Protein AF-A0A974PGZ7-F1 (afdb_monomer)

Secondary structure (DSSP, 8-state):
---EEEEE--GGGHHHHHTT--SHHHHHHH-TT--SSP-HHHHHHHHTT-S--EEEEEGGG--

Organism: NCBI:txid373687

Solvent-accessible surface area (backbone atoms only — not comparable to full-atom values): 4087 Å² total; per-residue (Å²): 130,81,62,74,49,74,47,71,63,51,81,87,49,34,69,63,57,35,64,72,45,86,48,63,68,55,37,42,76,76,37,75,87,66,62,79,78,61,46,55,66,58,52,55,60,68,39,77,87,55,81,81,62,66,42,80,48,41,68,87,70,76,114

Mean predicted al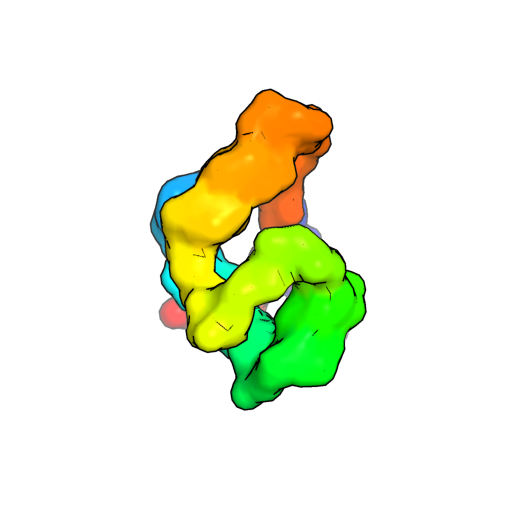igned error: 3.87 Å

pLDDT: mean 92.8, std 10.52, range [49.0, 98.38]

Structure (mmCIF, N/CA/C/O backbone):
data_AF-A0A974PGZ7-F1
#
_entry.id   AF-A0A974PGZ7-F1
#
loop_
_atom_site.group_PDB
_atom_site.id
_atom_site.type_symbol
_atom_site.label_atom_id
_atom_site.label_alt_id
_atom_site.label_comp_id
_atom_site.label_asym_id
_atom_site.label_entity_id
_atom_site.label_seq_id
_atom_site.pdbx_PDB_ins_code
_atom_site.Cartn_x
_atom_site.Cartn_y
_atom_site.Cartn_z
_atom_site.occupancy
_atom_site.B_iso_or_equiv
_atom_site.auth_seq_id
_atom_site.auth_comp_id
_atom_site.auth_asym_id
_atom_site.auth_atom_id
_atom_site.pdbx_PDB_model_num
ATOM 1 N N . MET A 1 1 ? 19.236 -11.957 -5.267 1.00 64.44 1 MET A N 1
ATOM 2 C CA . MET A 1 1 ? 18.514 -10.690 -5.025 1.00 64.44 1 MET A CA 1
ATOM 3 C C . MET A 1 1 ? 17.424 -10.614 -6.079 1.00 64.44 1 MET A C 1
ATOM 5 O O . MET A 1 1 ? 17.784 -10.755 -7.243 1.00 64.44 1 MET A O 1
ATOM 9 N N . PRO A 1 2 ? 16.133 -10.537 -5.715 1.00 77.56 2 PRO A N 1
ATOM 10 C CA . PRO A 1 2 ? 15.065 -10.445 -6.710 1.00 77.56 2 PRO A CA 1
ATOM 11 C C . PRO A 1 2 ? 15.233 -9.162 -7.531 1.00 77.56 2 PRO A C 1
ATOM 13 O O . PRO A 1 2 ? 15.639 -8.136 -6.980 1.00 77.56 2 PRO A O 1
ATOM 16 N N . ALA A 1 3 ? 14.944 -9.219 -8.832 1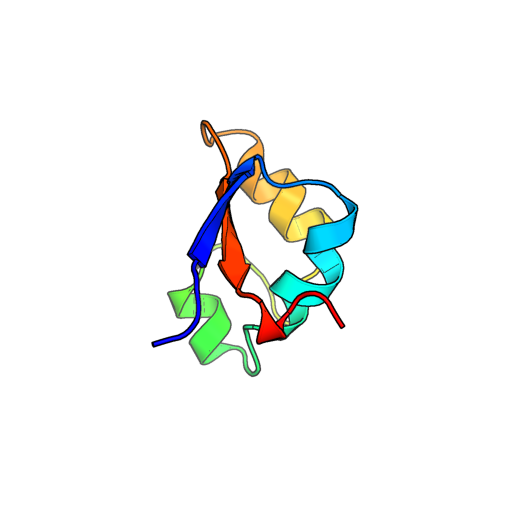.00 87.75 3 ALA A N 1
ATOM 17 C CA . ALA A 1 3 ? 14.876 -8.006 -9.633 1.00 87.75 3 ALA A CA 1
ATOM 18 C C . ALA A 1 3 ? 13.697 -7.153 -9.142 1.00 87.75 3 ALA A C 1
ATOM 20 O O . ALA A 1 3 ? 12.621 -7.679 -8.841 1.00 87.75 3 ALA A O 1
ATOM 21 N N . LEU A 1 4 ? 13.929 -5.845 -9.023 1.00 93.19 4 LEU A N 1
ATOM 22 C CA . LEU A 1 4 ? 12.930 -4.869 -8.602 1.00 93.19 4 LEU A CA 1
ATOM 23 C C . LEU A 1 4 ? 12.701 -3.861 -9.727 1.00 93.19 4 LEU A C 1
ATOM 25 O O . LEU A 1 4 ? 13.654 -3.322 -10.290 1.00 93.19 4 LEU A O 1
ATOM 29 N N . ALA A 1 5 ? 11.435 -3.576 -10.009 1.00 94.19 5 ALA A N 1
ATOM 30 C CA . ALA A 1 5 ? 11.002 -2.514 -10.907 1.00 94.19 5 ALA A CA 1
ATOM 31 C C . ALA A 1 5 ? 10.084 -1.543 -10.155 1.00 94.19 5 ALA A C 1
ATOM 33 O O . ALA A 1 5 ? 9.454 -1.917 -9.167 1.00 94.19 5 ALA A O 1
ATOM 34 N N . TYR A 1 6 ? 9.972 -0.303 -10.629 1.00 96.06 6 TYR A N 1
ATOM 35 C CA . TYR A 1 6 ? 9.025 0.673 -10.091 1.00 96.06 6 TYR A CA 1
ATOM 36 C C . TYR A 1 6 ? 8.126 1.226 -11.194 1.00 96.06 6 TYR A C 1
ATOM 38 O O . TYR A 1 6 ? 8.516 1.296 -12.361 1.00 96.06 6 TYR A O 1
ATOM 46 N N . ARG A 1 7 ? 6.904 1.609 -10.825 1.00 97.12 7 ARG A N 1
ATOM 47 C CA . ARG A 1 7 ? 5.947 2.288 -11.709 1.00 97.12 7 ARG A CA 1
ATOM 48 C C . ARG A 1 7 ? 4.924 3.068 -10.890 1.00 97.12 7 ARG A C 1
ATOM 50 O O . ARG A 1 7 ? 4.793 2.838 -9.690 1.00 97.12 7 ARG A O 1
ATOM 57 N N . SER A 1 8 ? 4.153 3.937 -11.540 1.00 97.88 8 SER A N 1
ATOM 58 C CA . SER A 1 8 ? 2.991 4.562 -10.904 1.00 97.88 8 SER A CA 1
ATOM 59 C C . SER A 1 8 ? 2.006 3.506 -10.389 1.00 97.88 8 SER A C 1
ATOM 61 O O . SER A 1 8 ? 1.808 2.454 -11.019 1.00 97.88 8 SER A O 1
ATOM 63 N N . LEU A 1 9 ? 1.400 3.809 -9.242 1.00 97.56 9 LEU A N 1
ATOM 64 C CA . LEU A 1 9 ? 0.298 3.053 -8.660 1.00 97.56 9 LEU A CA 1
ATOM 65 C C . LEU A 1 9 ? -0.855 2.944 -9.666 1.00 97.56 9 LEU A C 1
ATOM 67 O O . LEU A 1 9 ? -1.203 3.916 -10.339 1.00 97.56 9 LEU A O 1
ATOM 71 N N . LYS A 1 10 ? -1.456 1.761 -9.751 1.00 96.56 10 LYS A N 1
ATOM 72 C CA . LYS A 1 10 ? -2.660 1.481 -10.536 1.00 96.56 10 LYS A CA 1
ATOM 73 C C . LYS A 1 10 ? -3.758 0.968 -9.611 1.00 96.56 10 LYS A C 1
ATOM 75 O O . LYS A 1 10 ? -3.474 0.396 -8.565 1.00 96.56 10 LYS A O 1
ATOM 80 N N . ALA A 1 11 ? -5.015 1.109 -10.030 1.00 95.94 11 ALA A N 1
ATOM 81 C CA . ALA A 1 11 ? -6.164 0.635 -9.253 1.00 95.94 11 ALA A CA 1
ATOM 82 C C . ALA A 1 11 ? -6.058 -0.858 -8.876 1.00 95.94 11 ALA A C 1
ATOM 84 O O . ALA A 1 11 ? -6.379 -1.228 -7.754 1.00 95.94 11 ALA A O 1
ATOM 85 N N . GLY A 1 12 ? -5.523 -1.695 -9.773 1.00 95.81 12 GLY A N 1
ATOM 86 C CA . GLY A 1 12 ? -5.315 -3.126 -9.518 1.00 95.81 12 GLY A CA 1
ATOM 87 C C . GLY A 1 12 ? -4.273 -3.460 -8.441 1.00 95.81 12 GLY A C 1
ATOM 88 O O . GLY A 1 12 ? -4.196 -4.608 -8.028 1.00 95.81 12 GLY A O 1
ATOM 89 N N . ASP A 1 13 ? -3.485 -2.490 -7.968 1.00 97.06 13 ASP A N 1
ATOM 90 C CA . ASP A 1 13 ? -2.525 -2.704 -6.877 1.00 97.06 13 ASP A CA 1
ATOM 91 C C . ASP A 1 13 ? -3.171 -2.548 -5.491 1.00 97.06 13 ASP A C 1
ATOM 93 O O . ASP A 1 13 ? -2.606 -2.987 -4.490 1.00 97.06 13 ASP A O 1
ATOM 97 N N . LEU A 1 14 ? -4.331 -1.883 -5.417 1.00 97.44 14 LEU A N 1
ATOM 98 C CA . LEU A 1 14 ? -4.901 -1.408 -4.156 1.00 97.44 14 LEU A CA 1
ATOM 99 C C . LEU A 1 14 ? -5.280 -2.557 -3.221 1.00 97.44 14 LEU A C 1
ATOM 101 O O . LEU A 1 14 ? -4.952 -2.492 -2.041 1.00 97.44 14 LEU A O 1
ATOM 105 N N . GLU A 1 15 ? -5.903 -3.620 -3.737 1.00 96.31 15 GLU A N 1
ATOM 106 C CA . GLU A 1 15 ? -6.267 -4.780 -2.913 1.00 96.31 15 GLU A CA 1
ATOM 107 C C . GLU A 1 15 ? -5.037 -5.441 -2.278 1.00 96.31 15 GLU A C 1
ATOM 109 O O . GLU A 1 15 ? -5.041 -5.742 -1.084 1.00 96.31 15 GLU A O 1
ATOM 114 N N . ALA A 1 16 ? -3.954 -5.602 -3.044 1.00 96.31 16 ALA A N 1
ATOM 115 C CA . ALA A 1 16 ? -2.712 -6.175 -2.532 1.00 96.31 16 ALA A CA 1
ATOM 116 C C . ALA A 1 16 ? -2.065 -5.276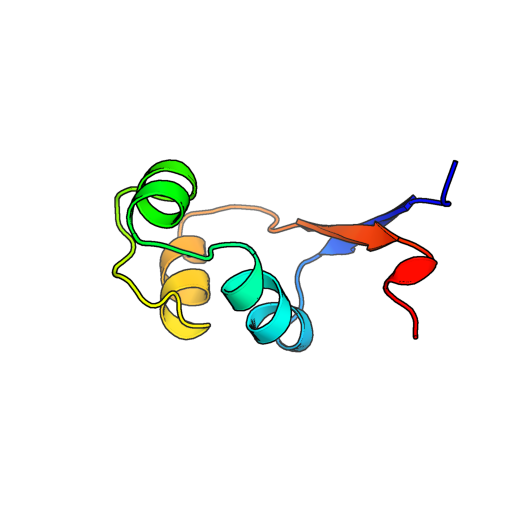 -1.463 1.00 96.31 16 ALA A C 1
ATOM 118 O O . ALA A 1 16 ? -1.606 -5.777 -0.437 1.00 96.31 16 ALA A O 1
ATOM 119 N N . ILE A 1 17 ? -2.068 -3.954 -1.672 1.00 97.12 17 ILE A N 1
ATOM 120 C CA . ILE A 1 17 ? -1.524 -2.975 -0.716 1.00 97.12 17 ILE A CA 1
ATOM 121 C C . ILE A 1 17 ? -2.327 -2.966 0.590 1.00 97.12 17 ILE A C 1
ATOM 123 O O . ILE A 1 17 ? -1.727 -2.882 1.663 1.00 97.12 17 ILE A O 1
ATOM 127 N N . CYS A 1 18 ? -3.657 -3.101 0.533 1.00 97.56 18 CYS A N 1
ATOM 128 C CA . CYS A 1 18 ? -4.488 -3.228 1.735 1.00 97.56 18 CYS A CA 1
ATOM 129 C C . CYS A 1 18 ? -4.057 -4.413 2.612 1.00 97.56 18 CYS A C 1
ATOM 131 O O . CYS A 1 18 ? -4.123 -4.320 3.835 1.00 97.56 18 CYS A O 1
ATOM 133 N N . GLY A 1 19 ? -3.557 -5.493 2.002 1.00 96.94 19 GLY A N 1
ATOM 134 C CA . GLY A 1 19 ? -3.040 -6.667 2.706 1.00 96.94 19 GLY A CA 1
ATOM 135 C C . GLY A 1 19 ? -1.662 -6.492 3.359 1.00 96.94 19 GLY A C 1
ATOM 136 O O . GLY A 1 19 ? -1.231 -7.389 4.083 1.00 96.94 19 GLY A O 1
ATOM 137 N N . PHE A 1 20 ? -0.951 -5.379 3.130 1.00 96.75 20 PHE A N 1
ATOM 138 C CA . PHE A 1 20 ? 0.364 -5.144 3.751 1.00 96.75 20 PHE A CA 1
ATOM 139 C C . PHE A 1 20 ? 0.264 -4.904 5.257 1.00 96.75 20 PHE A C 1
ATOM 141 O O . PHE A 1 20 ? 1.168 -5.283 5.999 1.00 96.75 20 PHE A O 1
ATOM 148 N N . VAL A 1 21 ? -0.826 -4.277 5.696 1.00 97.38 21 VAL A N 1
ATOM 149 C CA . VAL A 1 21 ? -1.113 -4.012 7.107 1.00 97.38 21 VAL A CA 1
ATOM 150 C C . VAL A 1 21 ? -1.973 -5.140 7.669 1.00 97.38 21 VAL A C 1
ATOM 152 O O . VAL A 1 21 ? -3.023 -5.472 7.125 1.00 97.38 21 VAL A O 1
ATOM 155 N N . ARG A 1 22 ? -1.539 -5.747 8.773 1.00 97.06 22 ARG A N 1
ATOM 156 C CA . ARG A 1 22 ? -2.191 -6.937 9.352 1.00 97.06 22 ARG A CA 1
ATOM 157 C C . ARG A 1 22 ? -2.921 -6.655 10.657 1.00 97.06 22 ARG A C 1
ATOM 159 O O . ARG A 1 22 ? -3.622 -7.524 11.167 1.00 97.06 22 ARG A O 1
ATOM 166 N N . ASN A 1 23 ? -2.731 -5.470 11.228 1.00 97.94 23 ASN A N 1
ATOM 167 C CA . ASN A 1 23 ? -3.354 -5.054 12.478 1.00 97.94 23 ASN A CA 1
ATOM 168 C C . ASN A 1 23 ? -3.460 -3.512 12.563 1.00 97.94 23 ASN A C 1
ATOM 170 O O . ASN A 1 23 ? -2.843 -2.805 11.758 1.00 97.94 23 ASN A O 1
ATOM 174 N N . PRO A 1 24 ? -4.240 -2.969 13.520 1.00 98.12 24 PRO A N 1
ATOM 175 C CA . PRO A 1 24 ? -4.409 -1.523 13.680 1.00 98.12 24 PRO A CA 1
ATOM 176 C C . PRO A 1 24 ? -3.118 -0.752 13.992 1.00 98.12 24 PRO A C 1
ATOM 178 O O . PRO A 1 24 ? -3.004 0.408 13.608 1.00 98.12 24 PRO A O 1
ATOM 181 N N . GLU A 1 25 ? -2.150 -1.373 14.670 1.00 98.12 25 GLU A N 1
ATOM 182 C CA . GLU A 1 25 ? -0.871 -0.742 15.018 1.00 98.12 25 GLU A CA 1
ATOM 183 C C . GLU A 1 25 ? 0.001 -0.528 13.771 1.00 98.12 25 GLU A C 1
ATOM 185 O O . GLU A 1 25 ? 0.457 0.587 13.515 1.00 98.12 25 GLU A O 1
ATOM 190 N N . GLU A 1 26 ? 0.153 -1.557 12.931 1.00 98.38 26 GLU A N 1
ATOM 191 C CA . GLU A 1 26 ? 0.819 -1.450 11.627 1.00 98.38 26 GLU A CA 1
ATOM 192 C C . GLU A 1 26 ? 0.136 -0.388 10.747 1.00 98.38 26 GLU A C 1
ATOM 194 O O . GLU A 1 26 ? 0.818 0.410 10.099 1.00 98.38 26 GLU A O 1
ATOM 199 N N . LEU A 1 27 ? -1.203 -0.320 10.764 1.00 98.25 27 LEU A N 1
ATOM 200 C CA . LEU A 1 27 ? -1.945 0.700 10.021 1.00 98.25 27 LEU A CA 1
ATOM 201 C C . LEU A 1 27 ? -1.684 2.118 10.543 1.00 98.25 27 LEU A C 1
ATOM 203 O 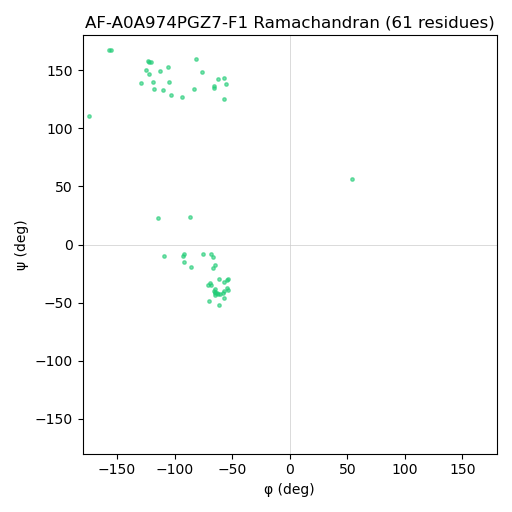O . LEU A 1 27 ? -1.493 3.033 9.741 1.00 98.25 27 LEU A O 1
ATOM 207 N N . PHE A 1 28 ? -1.637 2.306 11.862 1.00 97.56 28 PHE A N 1
ATOM 208 C CA . PHE A 1 28 ? -1.321 3.601 12.463 1.00 97.56 28 PHE A CA 1
ATOM 209 C C . PHE A 1 28 ? 0.051 4.113 12.000 1.00 97.56 28 PHE A C 1
ATOM 211 O O . PHE A 1 28 ? 0.178 5.287 11.639 1.00 97.56 28 PHE A O 1
ATOM 218 N N . TYR A 1 29 ? 1.052 3.229 11.927 1.00 97.62 29 TYR A N 1
ATOM 219 C CA . TYR A 1 29 ? 2.379 3.573 11.411 1.00 97.62 29 TYR A CA 1
ATOM 220 C C . TYR A 1 29 ? 2.407 3.803 9.893 1.00 97.62 29 TYR A C 1
ATOM 222 O O . TYR A 1 29 ? 3.138 4.680 9.429 1.00 97.62 29 TYR A O 1
ATOM 230 N N . ALA A 1 30 ? 1.606 3.071 9.113 1.00 95.81 30 ALA A N 1
ATOM 231 C CA . ALA A 1 30 ? 1.487 3.285 7.668 1.00 95.81 30 ALA A CA 1
ATOM 232 C C . ALA A 1 30 ? 0.789 4.617 7.322 1.00 95.81 30 ALA A C 1
ATOM 234 O O . ALA A 1 30 ? 1.129 5.278 6.336 1.00 95.81 30 ALA A O 1
ATOM 235 N N . GLY A 1 31 ? -0.181 5.035 8.137 1.00 94.50 31 GLY A N 1
ATOM 236 C CA . GLY A 1 31 ? -0.870 6.308 7.984 1.00 94.50 31 GLY A CA 1
ATOM 237 C C . GLY A 1 31 ? -1.837 6.581 9.139 1.00 94.50 31 GLY A C 1
ATOM 238 O O . GLY A 1 31 ? -2.913 5.988 9.169 1.00 94.50 31 GLY A O 1
ATOM 239 N N . PRO A 1 32 ? -1.558 7.556 10.026 1.00 94.69 32 PRO A N 1
ATOM 240 C CA . PRO A 1 32 ? -2.330 7.757 11.260 1.00 94.69 32 PRO A CA 1
ATOM 241 C C . PRO A 1 32 ? -3.766 8.261 11.036 1.00 94.69 32 PRO A C 1
ATOM 243 O O . PRO A 1 32 ? -4.535 8.364 11.986 1.00 94.69 32 PRO A O 1
ATOM 246 N N . LYS A 1 33 ? -4.126 8.618 9.796 1.00 94.56 33 LYS A N 1
ATOM 247 C CA . LYS A 1 33 ? -5.480 9.052 9.414 1.00 94.56 33 LYS A CA 1
ATOM 248 C C . LYS A 1 33 ? -6.369 7.909 8.909 1.00 94.56 33 LYS A C 1
ATOM 250 O O . LYS A 1 33 ? -7.556 8.139 8.702 1.00 94.56 33 LYS A O 1
ATOM 255 N N . PHE A 1 34 ? -5.812 6.725 8.665 1.00 96.69 34 PHE A N 1
ATOM 256 C CA . PHE A 1 34 ? -6.581 5.569 8.212 1.00 96.69 34 PHE A CA 1
ATOM 257 C C . PHE A 1 34 ? -7.284 4.863 9.379 1.00 96.69 34 PHE A C 1
ATOM 259 O O . PHE A 1 34 ? -6.903 5.009 10.539 1.00 96.69 34 PHE A O 1
ATOM 266 N N . GLN A 1 35 ? -8.311 4.082 9.053 1.00 97.81 35 GLN A N 1
ATOM 267 C CA . GLN A 1 35 ? -9.084 3.253 9.973 1.00 97.81 35 GLN A CA 1
ATOM 268 C C . GLN A 1 35 ? -8.954 1.780 9.583 1.00 97.81 35 GLN A C 1
ATOM 270 O O . GLN A 1 35 ? -8.962 1.438 8.402 1.00 97.81 35 GLN A O 1
ATOM 275 N N . TYR A 1 36 ? -8.823 0.904 10.580 1.00 97.56 36 TYR A N 1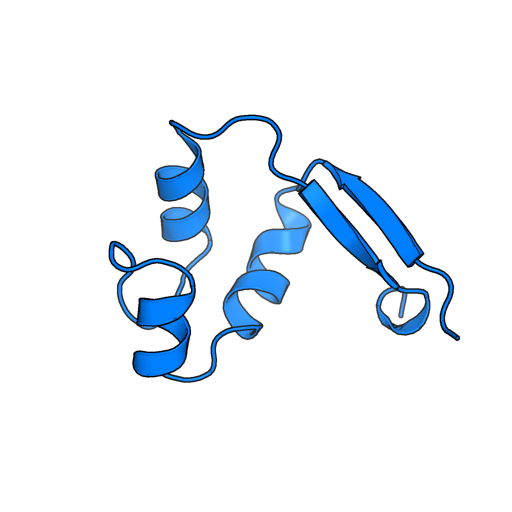
ATOM 276 C CA . TYR A 1 36 ? -8.689 -0.534 10.355 1.00 97.56 36 TYR A CA 1
ATOM 277 C C . TYR A 1 36 ? -10.071 -1.186 10.160 1.00 97.56 36 TYR A C 1
ATOM 279 O O . TYR A 1 36 ? -10.953 -0.931 10.984 1.00 97.56 36 TYR A O 1
ATOM 287 N N . PRO A 1 37 ? -10.270 -2.062 9.152 1.00 97.44 37 PRO A N 1
ATOM 288 C CA . PRO A 1 37 ? -9.300 -2.510 8.143 1.00 97.44 37 PRO A CA 1
ATOM 289 C C . PRO A 1 37 ? -9.047 -1.463 7.046 1.00 97.44 37 PRO A C 1
ATOM 291 O O . PRO A 1 37 ? -9.948 -0.711 6.679 1.00 97.44 37 PRO A O 1
ATOM 294 N N . LEU A 1 38 ? -7.827 -1.440 6.495 1.00 98.38 38 LEU A N 1
ATOM 295 C CA . LEU A 1 38 ? -7.484 -0.569 5.365 1.00 98.38 38 LEU A CA 1
ATOM 296 C C . LEU A 1 38 ? -8.276 -0.982 4.115 1.00 98.38 38 LEU A C 1
ATOM 298 O O . LEU A 1 38 ? -8.344 -2.168 3.793 1.00 98.38 38 LEU A O 1
ATOM 302 N N . THR A 1 39 ? -8.850 -0.009 3.402 1.00 98.12 39 THR A N 1
ATOM 303 C CA . THR A 1 39 ? -9.599 -0.245 2.155 1.00 98.12 39 THR A CA 1
ATOM 304 C C . THR A 1 39 ? -9.019 0.551 0.979 1.00 98.12 39 THR A C 1
ATOM 306 O O . THR A 1 39 ? -8.362 1.578 1.199 1.00 98.12 39 THR A O 1
ATOM 309 N N . PRO A 1 40 ? -9.272 0.129 -0.277 1.00 98.19 40 PRO A N 1
ATOM 310 C CA . PRO A 1 40 ? -8.862 0.879 -1.465 1.00 98.19 40 PRO A CA 1
ATOM 311 C C . PRO A 1 40 ? -9.333 2.341 -1.462 1.00 98.19 40 PRO A C 1
ATOM 313 O O . PRO A 1 40 ? -8.573 3.233 -1.835 1.00 98.19 40 PRO A O 1
ATOM 316 N N . GLU A 1 41 ? -10.552 2.611 -0.991 1.00 98.00 41 GLU A N 1
ATOM 317 C CA . GLU A 1 41 ? -11.141 3.956 -0.934 1.00 98.00 41 GLU A CA 1
ATOM 318 C C . GLU A 1 41 ? -10.381 4.857 0.037 1.00 98.00 41 GLU A C 1
ATOM 320 O O . GLU A 1 41 ? -10.132 6.023 -0.270 1.00 98.00 41 GLU A O 1
ATOM 325 N N . GLN A 1 42 ? -9.957 4.313 1.183 1.00 97.75 42 GLN A N 1
ATOM 326 C CA . GLN A 1 42 ? -9.124 5.050 2.130 1.00 97.75 42 GLN A CA 1
ATOM 327 C C . GLN A 1 42 ? -7.787 5.442 1.497 1.00 97.75 42 GLN A C 1
ATOM 329 O O . GLN A 1 42 ? -7.357 6.585 1.648 1.00 97.75 42 GLN A O 1
ATOM 334 N N . ILE A 1 43 ? -7.152 4.528 0.752 1.00 97.38 43 ILE A N 1
ATOM 335 C CA . ILE A 1 43 ? -5.908 4.819 0.028 1.00 97.38 43 ILE A CA 1
ATOM 336 C C . ILE A 1 43 ? -6.153 5.931 -0.994 1.00 97.38 43 ILE A C 1
ATOM 338 O O . ILE A 1 43 ? -5.441 6.931 -0.967 1.00 97.38 43 ILE A O 1
ATOM 342 N N . LEU A 1 44 ? -7.168 5.796 -1.854 1.00 96.62 44 LEU A N 1
ATOM 343 C CA . LEU A 1 44 ? -7.490 6.788 -2.884 1.00 96.62 44 LEU A CA 1
ATOM 344 C C . LEU A 1 44 ? -7.751 8.175 -2.287 1.00 96.62 44 LEU A C 1
ATOM 346 O O . LEU A 1 44 ? -7.156 9.151 -2.742 1.00 96.62 44 LEU A O 1
ATOM 350 N N . HIS A 1 45 ? -8.546 8.255 -1.220 1.00 96.25 45 HIS A N 1
ATOM 351 C CA . HIS A 1 45 ? -8.789 9.511 -0.515 1.00 96.25 45 HIS A CA 1
ATOM 352 C C . HIS A 1 45 ? -7.497 10.081 0.100 1.00 96.25 45 HIS A C 1
ATOM 354 O O . HIS A 1 45 ? -7.193 11.268 -0.016 1.00 96.25 45 HIS A O 1
ATOM 360 N N . GLY A 1 46 ? -6.662 9.222 0.693 1.00 94.19 46 GLY A N 1
ATOM 361 C CA . GLY A 1 46 ? -5.357 9.602 1.238 1.00 94.19 46 GLY A CA 1
ATOM 362 C C . GLY A 1 46 ? -4.345 10.089 0.192 1.00 94.19 46 GLY A C 1
ATOM 363 O O . GLY A 1 46 ? -3.351 10.725 0.567 1.00 94.19 46 GLY A O 1
ATOM 364 N N . LEU A 1 47 ? -4.584 9.802 -1.093 1.00 95.31 47 LEU A N 1
ATOM 365 C CA . LEU A 1 47 ? -3.760 10.219 -2.227 1.00 95.31 47 LEU A CA 1
ATOM 366 C C . LEU A 1 47 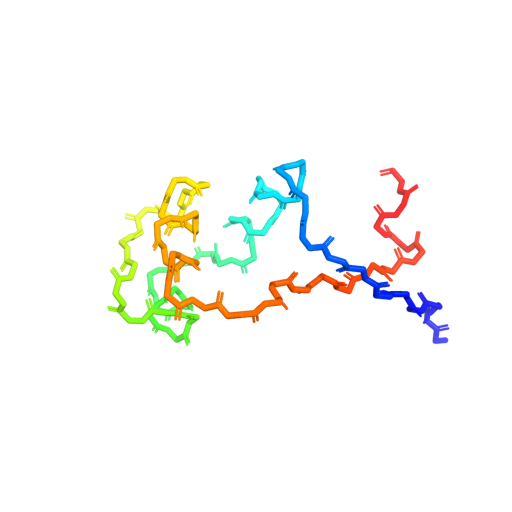? -4.191 11.549 -2.856 1.00 95.31 47 LEU A C 1
ATOM 368 O O . LEU A 1 47 ? -3.377 12.131 -3.565 1.00 95.31 47 LEU A O 1
ATOM 372 N N . GLU A 1 48 ? -5.391 12.071 -2.573 1.00 94.25 48 GLU A N 1
ATOM 373 C CA . GLU A 1 48 ? -5.904 13.324 -3.170 1.00 94.25 48 GLU A CA 1
ATOM 374 C C . GLU A 1 48 ? -4.945 14.517 -3.005 1.00 94.25 48 GLU A C 1
ATOM 376 O O . GLU A 1 48 ? -4.887 15.398 -3.857 1.00 94.25 48 GLU A O 1
ATOM 381 N N . ASN A 1 49 ? -4.151 14.522 -1.930 1.00 91.19 49 ASN A N 1
ATOM 382 C CA . ASN A 1 49 ? -3.172 15.568 -1.621 1.00 91.19 49 ASN A CA 1
ATOM 383 C C . ASN A 1 49 ? -1.716 15.067 -1.670 1.00 91.19 49 ASN A C 1
ATOM 385 O O . ASN A 1 49 ? -0.838 15.631 -1.011 1.00 91.19 49 ASN A O 1
ATOM 389 N N . ARG A 1 50 ? -1.445 13.978 -2.400 1.00 94.12 50 ARG A N 1
ATOM 390 C CA . ARG A 1 50 ? -0.102 13.402 -2.565 1.00 94.12 50 ARG A CA 1
ATOM 391 C C . ARG A 1 50 ? 0.279 13.340 -4.037 1.00 94.12 50 ARG A C 1
ATOM 393 O O . ARG A 1 50 ? -0.551 1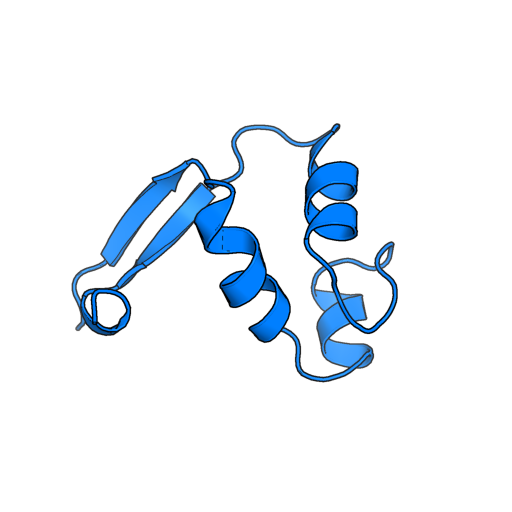3.102 -4.905 1.00 94.12 50 ARG A O 1
ATOM 400 N N . TYR A 1 51 ? 1.568 13.504 -4.309 1.00 95.75 51 TYR A N 1
ATOM 401 C CA . TYR A 1 51 ? 2.099 13.501 -5.667 1.00 95.75 51 TYR A CA 1
ATOM 402 C C . TYR A 1 51 ? 2.821 12.186 -5.969 1.00 95.75 51 TYR A C 1
ATOM 404 O O . TYR A 1 51 ? 3.553 11.666 -5.128 1.00 95.75 51 TYR A O 1
ATOM 412 N N . SER A 1 52 ? 2.625 11.674 -7.186 1.00 96.19 52 SER A N 1
ATOM 413 C CA . SER A 1 52 ? 3.349 10.524 -7.751 1.00 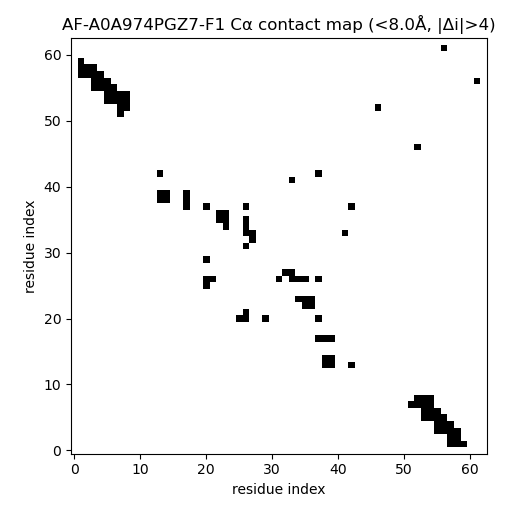96.19 52 SER A CA 1
ATOM 414 C C . SER A 1 52 ? 3.325 9.238 -6.900 1.00 96.19 52 SER A C 1
ATOM 416 O O . SER A 1 52 ? 4.389 8.693 -6.584 1.00 96.19 52 SER A O 1
ATOM 418 N N . PRO A 1 53 ? 2.141 8.697 -6.542 1.00 97.12 53 PRO A N 1
ATOM 419 C CA . PRO A 1 53 ? 2.060 7.403 -5.868 1.00 97.12 53 PRO A CA 1
ATOM 420 C C . PRO A 1 53 ? 2.730 6.317 -6.717 1.00 97.12 53 PRO A C 1
ATOM 422 O O . PRO A 1 53 ? 2.408 6.133 -7.893 1.00 97.12 53 PRO A O 1
ATOM 425 N N . THR A 1 54 ? 3.687 5.615 -6.118 1.00 97.56 54 THR A N 1
ATOM 426 C CA . THR A 1 54 ? 4.605 4.700 -6.805 1.00 97.56 54 THR A CA 1
ATOM 427 C C . THR A 1 54 ? 4.602 3.353 -6.097 1.00 97.56 54 THR A C 1
ATOM 429 O O . THR A 1 54 ? 4.600 3.299 -4.869 1.00 97.56 54 THR A O 1
ATOM 432 N N . VAL A 1 55 ? 4.621 2.271 -6.870 1.00 97.38 55 VAL A N 1
ATOM 433 C CA . VAL A 1 55 ? 4.744 0.899 -6.366 1.00 97.38 55 VAL A CA 1
ATOM 434 C C . VAL A 1 55 ? 6.078 0.297 -6.782 1.00 97.38 55 VAL A C 1
ATOM 436 O O . VAL A 1 55 ? 6.604 0.616 -7.852 1.00 97.38 55 VAL A O 1
ATOM 439 N N . ILE A 1 56 ? 6.596 -0.601 -5.944 1.00 95.62 56 ILE A N 1
ATOM 440 C CA . ILE A 1 56 ? 7.731 -1.466 -6.262 1.00 95.62 56 ILE A CA 1
ATOM 441 C C . ILE A 1 56 ? 7.191 -2.861 -6.565 1.00 95.62 56 ILE A C 1
ATOM 443 O O . ILE A 1 56 ? 6.426 -3.418 -5.781 1.00 95.62 56 ILE A O 1
ATOM 447 N N . ILE A 1 57 ? 7.594 -3.418 -7.701 1.00 94.12 57 ILE A N 1
ATOM 448 C CA . ILE A 1 57 ? 7.238 -4.762 -8.148 1.00 94.12 57 ILE A CA 1
ATOM 449 C C . ILE A 1 57 ? 8.487 -5.633 -8.073 1.00 94.12 57 ILE A C 1
ATOM 451 O O . ILE A 1 57 ? 9.551 -5.229 -8.542 1.00 94.12 57 ILE A O 1
ATOM 455 N N . SER A 1 58 ? 8.349 -6.826 -7.499 1.00 90.69 58 SER A N 1
ATOM 456 C CA . SER A 1 58 ? 9.375 -7.871 -7.548 1.00 90.69 58 SER A CA 1
ATOM 457 C C . SER A 1 58 ? 8.953 -8.979 -8.509 1.00 90.69 58 SER A C 1
ATOM 459 O O . SER A 1 58 ? 7.755 -9.232 -8.645 1.00 90.69 58 SER A O 1
ATOM 461 N N . ASP A 1 59 ? 9.907 -9.696 -9.110 1.00 76.69 59 ASP A N 1
ATOM 462 C CA . ASP A 1 59 ? 9.607 -10.875 -9.948 1.00 76.69 59 ASP A CA 1
ATOM 463 C C . ASP A 1 59 ? 8.754 -11.927 -9.212 1.00 76.69 59 ASP A C 1
ATOM 465 O O . ASP A 1 59 ? 7.933 -12.615 -9.813 1.00 76.69 59 ASP A O 1
ATOM 469 N N . SER A 1 60 ? 8.891 -12.027 -7.886 1.00 69.75 60 SER A N 1
ATOM 470 C CA . SER A 1 60 ? 8.061 -12.890 -7.032 1.00 69.75 60 SER A CA 1
ATOM 471 C C . SER A 1 60 ? 6.590 -12.467 -6.949 1.00 69.75 60 SER A C 1
ATOM 473 O O . SER A 1 60 ? 5.750 -13.289 -6.598 1.00 69.75 60 SER A O 1
ATOM 475 N N . THR A 1 61 ? 6.277 -11.212 -7.267 1.00 60.75 61 THR A N 1
ATOM 476 C CA . THR A 1 61 ? 4.917 -10.652 -7.285 1.00 60.75 61 THR A CA 1
ATOM 477 C C . THR A 1 61 ? 4.261 -10.771 -8.670 1.00 60.75 61 THR A C 1
ATOM 479 O O . THR A 1 61 ? 3.077 -10.495 -8.800 1.00 60.75 61 THR A O 1
ATOM 482 N N . MET A 1 62 ? 4.999 -11.184 -9.712 1.00 56.78 62 MET A N 1
ATOM 483 C CA . MET A 1 62 ? 4.484 -11.379 -11.082 1.00 56.78 62 MET A CA 1
ATOM 484 C C . MET A 1 62 ? 3.871 -12.775 -11.330 1.00 56.78 62 MET A C 1
ATOM 486 O O . MET A 1 62 ? 3.849 -13.238 -12.470 1.00 56.78 62 MET A O 1
ATOM 490 N N . ARG A 1 63 ? 3.412 -13.471 -10.286 1.00 49.00 63 ARG A N 1
ATOM 491 C CA . ARG A 1 63 ? 2.821 -14.815 -10.392 1.00 49.00 63 ARG A CA 1
ATOM 492 C C . ARG A 1 63 ? 1.312 -14.798 -10.240 1.00 49.00 63 ARG A C 1
ATOM 494 O O . ARG A 1 63 ? 0.835 -14.040 -9.371 1.00 49.00 63 ARG A O 1
#

Sequence (63 aa):
MPALAYRSLKAGDLEAICGFVRNPEELFYAGPKFQYPLTPEQILHGLENRYSPTVIISDSTMR

Nearest PDB structures (f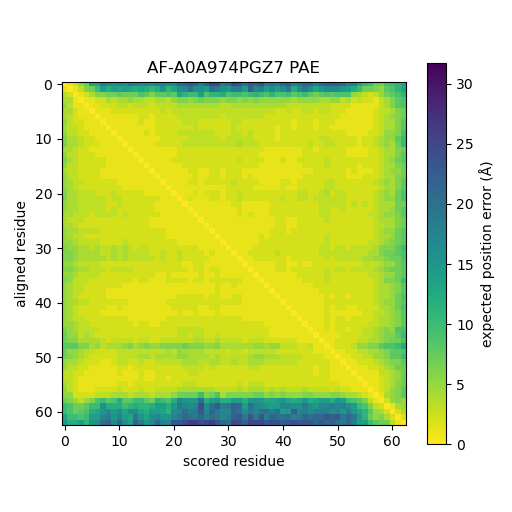oldseek):
  4kua-assembly1_A  TM=9.565E-01  e=1.104E-03  Pseudomonas aeruginosa PAO1
  4oae-assembly1_A  TM=9.484E-01  e=2.688E-03  Pseudomonas aeruginosa PAO1
  8q6u-assembly1_B  TM=7.733E-01  e=2.952E-02  Bacillus cereus ATCC 14579
  3eo4-assembly2_C  TM=5.970E-01  e=3.719E-01  Methanocaldococcus jannaschii
  3mgd-assembly2_B  TM=4.740E-01  e=6.160E+00  Clostridium acetobutylicum

Radius of gyration: 12.56 Å; Cα contacts (8 Å, |Δi|>4): 55; chains: 1; bounding box: 30×30×27 Å

Foldseek 3Di:
DWDKDKDFDDLVCQVVVLVVDDDVVSVCVVPVPDDPSDHSVSVVVVCPPPPGHMDMDTPVNVD